Protein AF-A0A7S3NR36-F1 (afdb_monomer)

Nearest PDB structures (foldseek):
  4jd2-assembly1_G  TM=9.102E-01  e=1.231E-09  Bos taurus
  7jpn-assembly1_G  TM=9.441E-01  e=3.233E-09  Bos taurus
  6uhc-assembly1_G  TM=8.607E-01  e=3.560E-09  Homo sapiens
  8p94-assembly1_G  TM=8.512E-01  e=7.000E-09  Homo sapiens
  8uxx-assembly1_G  TM=8.885E-01  e=1.311E-08  Schizosaccharomyces pombe

pLDDT: mean 83.58, std 16.84, range [34.91, 97.5]

Secondary structure (DSSP, 8-state):
------SSSTTS--S------GGGGGGS--SGGG-TTPPPP-----TTHHHHHHHHHHHHHHHHHTT-HHHHHHHHHSS---S---HHHHHHHHHHHHHHHHHS-TTTHHHHHTTS-HHHHHHHHHHHHHHHT-TTTS-HHHHHHHHHHHHHHHHHHHHHHHHH-SS--

Structure (mmCIF, N/CA/C/O backbone):
data_AF-A0A7S3NR36-F1
#
_entry.id   AF-A0A7S3NR36-F1
#
loop_
_atom_site.group_PDB
_atom_site.id
_atom_site.type_symbol
_atom_site.label_atom_id
_atom_site.label_alt_id
_atom_site.label_comp_id
_atom_site.label_asym_id
_atom_site.label_entity_id
_atom_site.label_seq_id
_atom_site.pdbx_PDB_ins_code
_atom_site.Cartn_x
_atom_site.Cartn_y
_atom_site.Cartn_z
_atom_site.occupancy
_atom_site.B_iso_or_equiv
_atom_site.auth_seq_id
_atom_site.auth_comp_id
_atom_site.auth_asym_id
_atom_site.auth_atom_id
_atom_site.pdbx_PDB_model_num
ATOM 1 N N . LYS A 1 1 ? 75.474 -24.527 16.039 1.00 42.22 1 LYS A N 1
ATOM 2 C CA . LYS A 1 1 ? 74.310 -25.438 15.887 1.00 42.22 1 LYS A CA 1
ATOM 3 C C . LYS A 1 1 ? 73.050 -24.572 15.934 1.00 42.22 1 LYS A C 1
ATOM 5 O O . LYS A 1 1 ? 72.664 -24.165 17.012 1.00 42.22 1 LYS A O 1
ATOM 10 N N . ARG A 1 2 ? 72.695 -23.921 14.818 1.00 34.91 2 ARG A N 1
ATOM 11 C CA . ARG A 1 2 ? 71.502 -24.215 13.991 1.00 34.91 2 ARG A CA 1
ATOM 12 C C . ARG A 1 2 ? 70.262 -24.601 14.805 1.00 34.91 2 ARG A C 1
ATOM 14 O O . ARG A 1 2 ? 70.203 -25.706 15.329 1.00 34.91 2 ARG A O 1
ATOM 21 N N . GLY A 1 3 ? 69.282 -23.706 14.794 1.00 39.03 3 GLY A N 1
ATOM 22 C CA . GLY A 1 3 ? 67.884 -23.935 15.142 1.00 39.03 3 GLY A CA 1
ATOM 23 C C . GLY A 1 3 ? 67.098 -22.646 14.892 1.00 39.03 3 GLY A C 1
ATOM 24 O O . GLY A 1 3 ? 67.605 -21.583 15.232 1.00 39.03 3 GLY A O 1
ATOM 25 N N . HIS A 1 4 ? 65.885 -22.781 14.348 1.00 43.16 4 HIS A N 1
ATOM 26 C CA . HIS A 1 4 ? 64.931 -21.760 13.866 1.00 43.16 4 HIS A CA 1
ATOM 27 C C . HIS A 1 4 ? 65.050 -21.485 12.358 1.00 43.16 4 HIS A C 1
ATOM 29 O O . HIS A 1 4 ? 65.893 -20.725 11.905 1.00 43.16 4 HIS A O 1
ATOM 35 N N . SER A 1 5 ? 64.403 -22.300 11.516 1.00 55.22 5 SER A N 1
ATOM 36 C CA . SER A 1 5 ? 62.949 -22.316 11.245 1.00 55.22 5 SER A CA 1
ATOM 37 C C . SER A 1 5 ? 62.509 -21.007 10.605 1.00 55.22 5 SER A C 1
ATOM 39 O O . SER A 1 5 ? 62.318 -20.037 11.324 1.00 55.22 5 SER A O 1
ATOM 41 N N . THR A 1 6 ? 62.429 -20.991 9.269 1.00 50.88 6 THR A N 1
ATOM 42 C CA . THR A 1 6 ? 61.529 -20.193 8.403 1.00 50.88 6 THR A CA 1
ATOM 43 C C . THR A 1 6 ? 62.047 -20.353 6.970 1.00 50.88 6 THR A C 1
ATOM 45 O O . THR A 1 6 ? 62.941 -19.626 6.560 1.00 50.88 6 THR A O 1
ATOM 48 N N . THR A 1 7 ? 61.579 -21.369 6.236 1.00 48.25 7 THR A N 1
ATOM 49 C CA . THR A 1 7 ? 61.702 -21.473 4.752 1.00 48.25 7 THR A CA 1
ATOM 50 C C . THR A 1 7 ? 61.012 -22.710 4.162 1.00 48.25 7 THR A C 1
ATOM 52 O O . THR A 1 7 ? 61.008 -22.875 2.950 1.00 48.25 7 THR A O 1
ATOM 55 N N . LEU A 1 8 ? 60.371 -23.566 4.971 1.00 47.88 8 LEU A N 1
ATOM 56 C CA . LEU A 1 8 ? 59.638 -24.740 4.470 1.00 47.88 8 LEU A CA 1
ATOM 57 C C . LEU A 1 8 ? 58.115 -24.532 4.321 1.00 47.88 8 LEU A C 1
ATOM 59 O O . LEU A 1 8 ? 57.401 -25.477 4.011 1.00 47.88 8 LEU A O 1
ATOM 63 N N . GLY A 1 9 ? 57.608 -23.312 4.538 1.00 40.81 9 GLY A N 1
ATOM 64 C CA . GLY A 1 9 ? 56.173 -22.991 4.449 1.00 40.81 9 GLY A CA 1
ATOM 65 C C . GLY A 1 9 ? 55.705 -22.428 3.101 1.00 40.81 9 GLY A C 1
ATOM 66 O O . GLY A 1 9 ? 54.509 -22.270 2.892 1.00 40.81 9 GLY A O 1
ATOM 67 N N . ILE A 1 10 ? 56.620 -22.129 2.172 1.00 46.09 10 ILE A N 1
ATOM 68 C CA . ILE A 1 10 ? 56.282 -21.487 0.883 1.00 46.09 10 ILE A CA 1
ATOM 69 C C . ILE A 1 10 ? 55.874 -22.524 -0.192 1.00 46.09 10 ILE A C 1
ATOM 71 O O .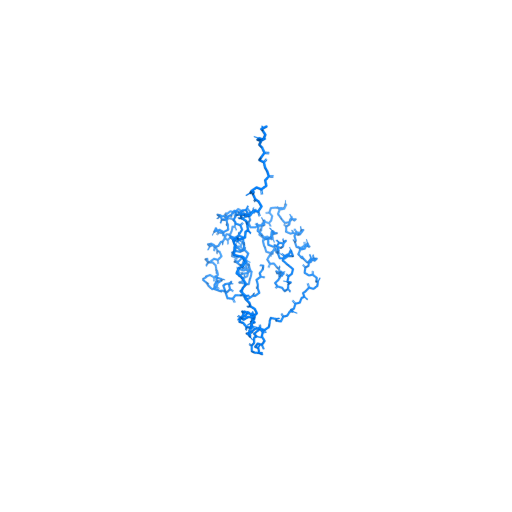 ILE A 1 10 ? 55.358 -22.171 -1.245 1.00 46.09 10 ILE A O 1
ATOM 75 N N . MET A 1 11 ? 56.006 -23.824 0.088 1.00 47.88 11 MET A N 1
ATOM 76 C CA . MET A 1 11 ? 55.758 -24.912 -0.876 1.00 47.88 11 MET A CA 1
ATOM 77 C C . MET A 1 11 ? 54.408 -25.637 -0.693 1.00 47.88 11 MET A C 1
ATOM 79 O O . MET A 1 11 ? 54.219 -26.712 -1.252 1.00 47.88 11 MET A O 1
ATOM 83 N N . ALA A 1 12 ? 53.455 -25.080 0.066 1.00 47.91 12 ALA A N 1
ATOM 84 C CA . ALA A 1 12 ? 52.178 -25.749 0.369 1.00 47.91 12 ALA A CA 1
ATOM 85 C C . ALA A 1 12 ? 50.925 -25.090 -0.239 1.00 47.91 12 ALA A C 1
ATOM 87 O O . ALA A 1 12 ? 49.817 -25.485 0.104 1.00 47.91 12 ALA A O 1
ATOM 88 N N . ASN A 1 13 ? 51.066 -24.127 -1.161 1.00 44.59 13 ASN A N 1
ATOM 89 C CA . ASN A 1 13 ? 49.912 -23.523 -1.849 1.00 44.59 13 ASN A CA 1
ATOM 90 C C . ASN A 1 13 ? 49.934 -23.702 -3.375 1.00 44.59 13 ASN A C 1
ATOM 92 O O . ASN A 1 13 ? 49.370 -22.913 -4.128 1.00 44.59 13 ASN A O 1
ATOM 96 N N . MET A 1 14 ? 50.567 -24.785 -3.831 1.00 46.34 14 MET A N 1
ATOM 97 C CA . MET A 1 14 ? 50.514 -25.263 -5.214 1.00 46.34 14 MET A CA 1
ATOM 98 C C . MET A 1 14 ? 49.515 -26.425 -5.340 1.00 46.34 14 MET A C 1
ATOM 100 O O . MET A 1 14 ? 49.778 -27.439 -5.978 1.00 46.34 14 MET A O 1
ATOM 104 N N . ALA A 1 15 ? 48.352 -26.295 -4.699 1.00 44.66 15 ALA A N 1
ATOM 105 C CA . ALA A 1 15 ? 47.231 -27.198 -4.902 1.00 44.66 15 ALA A CA 1
ATOM 106 C C . ALA A 1 15 ? 46.324 -26.618 -5.994 1.00 44.66 15 ALA A C 1
ATOM 108 O O . ALA A 1 15 ? 45.511 -25.732 -5.753 1.00 44.66 15 ALA A O 1
ATOM 109 N N . LYS A 1 16 ? 46.485 -27.150 -7.210 1.00 50.28 16 LYS A N 1
ATOM 110 C CA . LYS A 1 16 ? 45.489 -27.124 -8.292 1.00 50.28 16 LYS A CA 1
ATOM 111 C C . LYS A 1 16 ? 44.944 -25.738 -8.674 1.00 50.28 16 LYS A C 1
ATOM 113 O O . LYS A 1 16 ? 43.744 -25.482 -8.633 1.00 50.28 16 LYS A O 1
ATOM 118 N N . ARG A 1 17 ? 45.795 -24.922 -9.299 1.00 48.97 17 ARG A N 1
ATOM 119 C CA . ARG A 1 17 ? 45.341 -24.257 -10.530 1.00 48.97 17 ARG A CA 1
ATOM 120 C C . ARG A 1 17 ? 45.246 -25.343 -11.597 1.00 48.97 17 ARG A C 1
ATOM 122 O O . ARG A 1 17 ? 46.219 -25.633 -12.282 1.00 48.97 17 ARG A O 1
ATOM 129 N N . ILE A 1 18 ? 44.101 -26.027 -11.642 1.00 47.91 18 ILE A N 1
ATOM 130 C CA . ILE A 1 18 ? 43.731 -26.783 -12.835 1.00 47.91 18 ILE A CA 1
ATOM 131 C C . ILE A 1 18 ? 43.579 -25.725 -13.915 1.00 47.91 18 ILE A C 1
ATOM 133 O O . ILE A 1 18 ? 42.667 -24.901 -13.867 1.00 47.91 18 ILE A O 1
ATOM 137 N N . ASP A 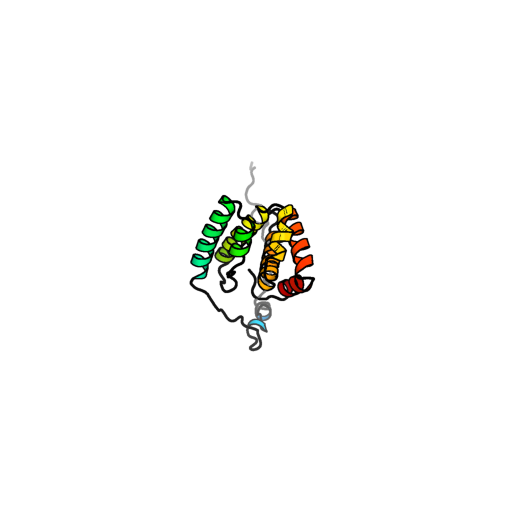1 19 ? 44.534 -25.738 -14.832 1.00 50.47 19 ASP A N 1
ATOM 138 C CA . ASP A 1 19 ? 44.431 -25.171 -16.161 1.00 50.47 19 ASP A CA 1
ATOM 139 C C . ASP A 1 19 ? 43.184 -25.785 -16.822 1.00 50.47 19 ASP A C 1
ATOM 141 O O . ASP A 1 19 ? 43.225 -26.836 -17.462 1.00 50.47 19 ASP A O 1
ATOM 145 N N . VAL A 1 20 ? 42.010 -25.198 -16.560 1.00 50.41 20 VAL A N 1
ATOM 146 C CA . VAL A 1 20 ? 40.837 -25.408 -17.406 1.00 50.41 20 VAL A CA 1
ATOM 147 C C . VAL A 1 20 ? 41.112 -24.552 -18.623 1.00 50.41 20 VAL A C 1
ATOM 149 O O . VAL A 1 20 ? 40.724 -23.386 -18.681 1.00 50.41 20 VAL A O 1
ATOM 152 N N . GLY A 1 21 ? 41.877 -25.143 -19.536 1.00 45.12 21 GLY A N 1
ATOM 153 C CA . GLY A 1 21 ? 42.286 -24.512 -20.767 1.00 45.12 21 GLY A CA 1
ATOM 154 C C . GLY A 1 21 ? 41.112 -23.914 -21.537 1.00 45.12 21 GLY A C 1
ATOM 155 O O . GLY A 1 21 ? 39.940 -24.255 -21.352 1.00 45.12 21 GLY A O 1
ATOM 156 N N . GLU A 1 22 ? 41.492 -23.051 -22.465 1.00 52.44 22 GLU A N 1
ATOM 157 C CA . GLU A 1 22 ? 40.789 -22.438 -23.602 1.00 52.44 22 GLU A CA 1
ATOM 158 C C . GLU A 1 22 ? 39.579 -23.224 -24.189 1.00 52.44 22 GLU A C 1
ATOM 160 O O . GLU A 1 22 ? 38.650 -22.654 -24.756 1.00 52.44 22 GLU A O 1
ATOM 165 N N . LYS A 1 23 ? 39.494 -24.542 -23.960 1.00 51.59 23 LYS A N 1
ATOM 166 C CA . LYS A 1 23 ? 38.383 -25.455 -24.294 1.00 51.59 23 LYS A CA 1
ATOM 167 C C . LYS A 1 23 ? 37.088 -25.291 -23.475 1.00 51.59 23 LYS A C 1
ATOM 169 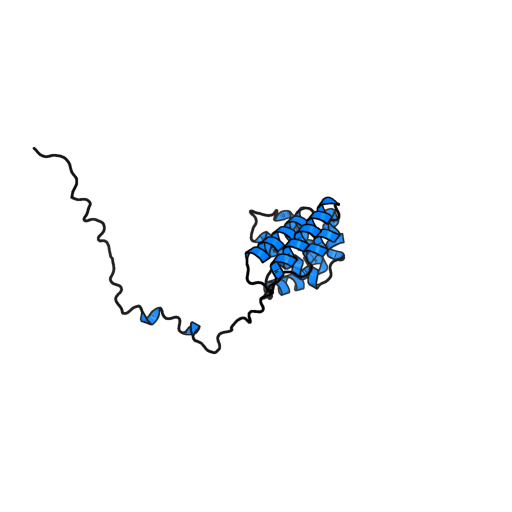O O . LYS A 1 23 ? 36.147 -26.054 -23.705 1.00 51.59 23 LYS A O 1
ATOM 174 N N . ALA A 1 24 ? 36.999 -24.364 -22.523 1.00 57.53 24 ALA A N 1
ATOM 175 C CA . ALA A 1 24 ? 35.768 -24.110 -21.756 1.00 57.53 24 ALA A CA 1
ATOM 176 C C . ALA A 1 24 ? 35.129 -22.739 -22.026 1.00 57.53 24 ALA A C 1
ATOM 178 O O . ALA A 1 24 ? 34.045 -22.469 -21.516 1.00 57.53 24 ALA A O 1
ATOM 179 N N . GLN A 1 25 ? 35.765 -21.881 -22.826 1.00 60.72 25 GLN A N 1
ATOM 180 C CA . GLN A 1 25 ? 35.270 -20.526 -23.076 1.00 60.72 25 GLN A CA 1
ATOM 181 C C . GLN A 1 25 ? 34.062 -20.514 -24.029 1.00 60.72 25 GLN A C 1
ATOM 183 O O . GLN A 1 25 ? 33.119 -19.762 -23.812 1.00 60.72 25 GLN A O 1
ATOM 188 N N . HIS A 1 26 ? 34.022 -21.431 -25.001 1.00 64.44 26 HIS A N 1
ATOM 189 C CA . HIS A 1 26 ? 32.935 -21.539 -25.985 1.00 64.44 26 HIS A CA 1
ATOM 190 C C . HIS A 1 26 ? 31.606 -22.083 -25.427 1.00 64.44 26 HIS A C 1
ATOM 192 O O . HIS A 1 26 ? 30.585 -21.952 -26.084 1.00 64.44 26 HIS A O 1
ATOM 198 N N . ARG A 1 27 ? 31.595 -22.691 -24.228 1.00 74.19 27 ARG A N 1
ATOM 199 C CA . ARG A 1 27 ? 30.367 -23.173 -23.548 1.00 74.19 27 ARG A CA 1
ATOM 200 C C . ARG A 1 27 ? 29.861 -22.226 -22.457 1.00 74.19 27 ARG A C 1
ATOM 202 O O . ARG A 1 27 ? 28.914 -22.553 -21.757 1.00 74.19 27 ARG A O 1
ATOM 209 N N . ARG A 1 28 ? 30.541 -21.092 -22.264 1.00 78.12 28 ARG A N 1
ATOM 210 C CA . ARG A 1 28 ? 30.124 -20.016 -21.349 1.00 78.12 28 ARG A CA 1
ATOM 211 C C . ARG A 1 28 ? 29.375 -18.899 -22.069 1.00 78.12 28 ARG A C 1
ATOM 213 O O . ARG A 1 28 ? 28.939 -17.961 -21.413 1.00 78.12 28 ARG A O 1
ATOM 220 N N . LEU A 1 29 ? 29.297 -18.969 -23.397 1.00 79.19 29 LEU A N 1
ATOM 221 C CA . LEU A 1 29 ? 28.510 -18.036 -24.183 1.00 79.19 29 LEU A CA 1
ATOM 222 C C . LEU A 1 29 ? 27.033 -18.364 -23.991 1.00 79.19 29 LEU A C 1
ATOM 224 O O . LEU A 1 29 ? 26.591 -19.460 -24.326 1.00 79.19 29 LEU A O 1
ATOM 228 N N . ASP A 1 30 ? 26.315 -17.400 -23.427 1.00 82.94 30 ASP A N 1
ATOM 229 C CA . ASP A 1 30 ? 24.861 -17.383 -23.370 1.00 82.94 30 ASP A CA 1
ATOM 230 C C . ASP A 1 30 ? 24.337 -17.064 -24.776 1.00 82.94 30 ASP A C 1
ATOM 232 O O . ASP A 1 30 ? 24.291 -15.905 -25.191 1.00 82.94 30 ASP A O 1
ATOM 236 N N . VAL A 1 31 ? 24.073 -18.113 -25.558 1.00 83.38 31 VAL A N 1
ATOM 237 C CA . VAL A 1 31 ? 23.548 -17.991 -26.927 1.00 83.38 31 VAL A CA 1
ATOM 238 C C . VAL A 1 31 ? 22.116 -17.452 -26.937 1.00 83.38 31 VAL A C 1
ATOM 240 O O . VAL A 1 31 ? 21.742 -16.775 -27.890 1.00 83.38 31 VAL A O 1
ATOM 243 N N . ASP A 1 32 ? 21.369 -17.658 -25.850 1.00 84.25 32 ASP A N 1
ATOM 244 C CA . ASP A 1 32 ? 19.978 -17.219 -25.700 1.00 84.25 32 ASP A CA 1
ATOM 245 C C . ASP A 1 32 ? 19.888 -15.700 -25.462 1.00 84.25 32 ASP A C 1
ATOM 247 O O . ASP A 1 32 ? 18.865 -15.072 -25.732 1.00 84.25 32 ASP A O 1
ATOM 251 N N . ALA A 1 33 ? 20.978 -15.060 -25.017 1.00 82.38 33 ALA A N 1
ATOM 252 C CA . ALA A 1 33 ? 21.049 -13.603 -24.898 1.00 82.38 33 ALA A CA 1
ATOM 253 C C . ALA A 1 33 ? 20.915 -12.875 -26.250 1.00 82.38 33 ALA A C 1
ATOM 255 O O . ALA A 1 33 ? 20.556 -11.695 -26.263 1.00 82.38 33 ALA A O 1
ATOM 256 N N . PHE A 1 34 ? 21.210 -13.564 -27.357 1.00 81.56 34 PHE A N 1
ATOM 257 C CA . PHE A 1 34 ? 21.136 -13.045 -28.726 1.00 81.56 34 PHE A CA 1
ATOM 258 C C . PHE A 1 34 ? 19.895 -13.519 -29.492 1.00 81.56 34 PHE A C 1
ATOM 260 O O . PHE A 1 34 ? 19.792 -13.239 -30.683 1.00 81.56 34 PHE A O 1
ATOM 267 N N . ASP A 1 35 ? 18.978 -14.237 -28.840 1.00 88.38 35 ASP A N 1
ATOM 268 C CA . ASP A 1 35 ? 17.717 -14.651 -29.452 1.00 88.38 35 ASP A CA 1
ATOM 269 C C . ASP A 1 35 ? 16.866 -13.417 -29.803 1.00 88.38 35 ASP A C 1
ATOM 271 O O . ASP A 1 35 ? 16.574 -12.584 -28.940 1.00 88.38 35 ASP A O 1
ATOM 275 N N . GLU A 1 36 ? 16.487 -13.282 -31.076 1.00 82.88 36 GLU A N 1
ATOM 276 C CA . GLU A 1 36 ? 15.668 -12.170 -31.577 1.00 82.88 36 GLU A CA 1
ATOM 277 C C . GLU A 1 36 ? 14.245 -12.204 -30.994 1.00 82.88 36 GLU A C 1
ATOM 279 O O . GLU A 1 36 ? 13.618 -11.153 -30.853 1.00 82.88 36 GLU A O 1
ATOM 284 N N . ASP A 1 37 ? 13.768 -13.383 -30.573 1.00 85.25 37 ASP A N 1
ATOM 285 C CA . ASP A 1 37 ? 12.465 -13.567 -29.924 1.00 85.25 37 ASP A CA 1
ATOM 286 C C . ASP A 1 37 ? 12.507 -13.274 -28.410 1.00 85.25 37 ASP A C 1
ATOM 288 O O . ASP A 1 37 ? 11.489 -13.363 -27.707 1.00 85.25 37 ASP A O 1
ATOM 292 N N . ARG A 1 38 ? 13.673 -12.891 -27.869 1.00 82.81 38 ARG A N 1
ATOM 293 C CA . ARG A 1 38 ? 13.817 -12.546 -26.454 1.00 82.81 38 ARG A CA 1
ATOM 294 C C . ARG A 1 38 ? 12.971 -11.321 -26.120 1.00 82.81 38 ARG A C 1
ATOM 296 O O . ARG A 1 38 ? 13.161 -10.228 -26.646 1.00 82.81 38 ARG A O 1
ATOM 303 N N . PHE A 1 39 ? 12.071 -11.484 -25.153 1.00 79.12 39 PHE A N 1
ATOM 304 C CA . PHE A 1 39 ? 11.236 -10.389 -24.673 1.00 79.12 39 PHE A CA 1
ATOM 305 C C . PHE A 1 39 ? 12.089 -9.254 -24.072 1.00 79.12 39 PHE A C 1
ATOM 307 O O . PHE A 1 39 ? 12.802 -9.464 -23.087 1.00 79.12 39 PHE A O 1
ATOM 314 N N . ILE A 1 40 ? 11.963 -8.043 -24.623 1.00 75.62 40 ILE A N 1
ATOM 315 C CA . ILE A 1 40 ? 12.564 -6.810 -24.093 1.00 75.62 40 ILE A CA 1
ATOM 316 C C . ILE A 1 40 ? 11.473 -6.004 -23.384 1.00 75.62 40 ILE A C 1
ATOM 318 O O . ILE A 1 40 ? 10.404 -5.757 -23.942 1.00 75.62 40 ILE A O 1
ATOM 322 N N . GLU A 1 41 ? 11.725 -5.602 -22.138 1.00 69.75 41 GLU A N 1
ATOM 323 C CA . GLU A 1 41 ? 10.813 -4.718 -21.410 1.00 69.75 41 GLU A CA 1
ATOM 324 C C . GLU A 1 41 ? 10.885 -3.292 -21.964 1.00 69.75 41 GLU A C 1
ATOM 326 O O . GLU A 1 41 ? 11.960 -2.710 -22.076 1.00 69.75 41 GLU A O 1
ATOM 331 N N . GLU A 1 42 ? 9.728 -2.724 -22.307 1.00 67.56 42 GLU A N 1
ATOM 332 C CA . GLU A 1 42 ? 9.625 -1.332 -22.740 1.00 67.56 42 GLU A CA 1
ATOM 333 C C . GLU A 1 42 ? 9.877 -0.392 -21.548 1.00 67.56 42 GLU A C 1
ATOM 335 O O . GLU A 1 42 ? 9.127 -0.375 -20.563 1.00 67.56 42 GLU A O 1
ATOM 340 N N . GLU A 1 43 ? 10.955 0.389 -21.626 1.00 59.78 43 GLU A N 1
ATOM 341 C CA . GLU A 1 43 ? 11.349 1.336 -20.585 1.00 59.78 43 GLU A CA 1
ATOM 342 C C . GLU A 1 43 ? 10.546 2.639 -20.689 1.00 59.78 43 GLU A C 1
ATOM 344 O O . GLU A 1 43 ? 10.910 3.579 -21.391 1.00 59.78 43 GLU A O 1
ATOM 349 N N . THR A 1 44 ? 9.454 2.735 -19.935 1.00 61.38 44 THR A N 1
ATOM 350 C CA . THR A 1 44 ? 8.777 4.016 -19.690 1.00 61.38 44 THR A CA 1
ATOM 351 C C . THR A 1 44 ? 9.324 4.617 -18.400 1.00 61.38 44 THR A C 1
ATOM 353 O O . THR A 1 44 ? 8.890 4.189 -17.337 1.00 61.38 44 THR A O 1
ATOM 356 N N . SER A 1 45 ? 10.264 5.564 -18.460 1.00 62.72 45 SER A N 1
ATOM 357 C CA . SER A 1 45 ? 10.804 6.235 -17.266 1.00 62.72 45 SER A CA 1
ATOM 358 C C . SER A 1 45 ? 10.049 7.542 -16.987 1.00 62.72 45 SER A C 1
ATOM 360 O O . SER A 1 45 ? 9.905 8.393 -17.864 1.00 62.72 45 SER A O 1
ATOM 362 N N . ASP A 1 46 ? 9.536 7.693 -15.764 1.00 66.50 46 ASP A N 1
ATOM 363 C CA . ASP A 1 46 ? 8.914 8.939 -15.309 1.00 66.50 46 ASP A CA 1
ATOM 364 C C . ASP A 1 46 ? 9.948 9.786 -14.554 1.00 66.50 46 ASP A C 1
ATOM 366 O O . ASP A 1 46 ? 10.272 9.523 -13.391 1.00 66.50 46 ASP A O 1
ATOM 370 N N . ALA A 1 47 ? 10.477 10.808 -15.233 1.00 67.25 47 ALA A N 1
ATOM 371 C CA . ALA A 1 47 ? 11.509 11.701 -14.709 1.00 67.25 47 ALA A CA 1
ATOM 372 C C . ALA A 1 47 ? 11.077 12.469 -13.442 1.00 67.25 47 ALA A C 1
ATOM 374 O O . ALA A 1 47 ? 11.934 12.926 -12.686 1.00 67.25 47 ALA A O 1
ATOM 375 N N . ASN A 1 48 ? 9.770 12.588 -13.171 1.00 76.56 48 ASN A N 1
ATOM 376 C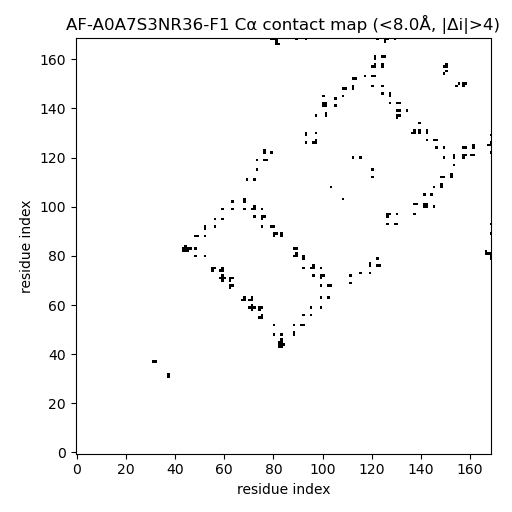 CA . ASN A 1 48 ? 9.237 13.350 -12.038 1.00 76.56 48 ASN A CA 1
ATOM 377 C C . ASN A 1 48 ? 8.834 12.484 -10.832 1.00 76.56 48 ASN A C 1
ATOM 379 O O . ASN A 1 48 ? 8.402 13.021 -9.805 1.00 76.56 48 ASN A O 1
ATOM 383 N N . ALA A 1 49 ? 9.018 11.160 -10.901 1.00 81.44 49 ALA A N 1
ATOM 384 C CA . ALA A 1 49 ? 8.558 10.231 -9.867 1.00 81.44 49 ALA A CA 1
ATOM 385 C C . ALA A 1 49 ? 9.104 10.549 -8.458 1.00 81.44 49 ALA A C 1
ATOM 387 O O . ALA A 1 49 ? 8.392 10.403 -7.465 1.00 81.44 49 ALA A O 1
ATOM 388 N N . GLY A 1 50 ? 10.351 11.023 -8.346 1.00 85.25 50 GLY A N 1
ATOM 389 C CA . GLY A 1 50 ? 10.978 11.317 -7.050 1.00 85.25 50 GLY A CA 1
ATOM 390 C C . GLY A 1 50 ? 10.347 12.507 -6.315 1.00 85.25 50 GLY A C 1
ATOM 391 O O . GLY A 1 50 ? 10.127 12.452 -5.100 1.00 85.25 50 GLY A O 1
ATOM 392 N N . ALA A 1 51 ? 10.007 13.571 -7.049 1.00 88.00 51 ALA A N 1
ATOM 393 C CA . ALA A 1 51 ? 9.361 14.752 -6.480 1.00 88.00 51 ALA A CA 1
ATOM 394 C C . ALA A 1 51 ? 7.936 14.428 -6.003 1.00 88.00 51 ALA A C 1
ATOM 396 O O . ALA A 1 51 ? 7.560 14.805 -4.891 1.00 88.00 51 ALA A O 1
ATOM 397 N N . ALA A 1 52 ? 7.183 13.661 -6.799 1.00 88.38 52 ALA A N 1
ATOM 398 C CA . ALA A 1 52 ? 5.832 13.223 -6.457 1.00 88.38 52 ALA A CA 1
ATOM 399 C C . ALA A 1 52 ? 5.805 12.350 -5.189 1.00 88.38 52 ALA A C 1
ATOM 401 O O . ALA A 1 52 ? 5.007 12.596 -4.283 1.00 88.38 52 ALA A O 1
ATOM 402 N N . VAL A 1 53 ? 6.725 11.382 -5.071 1.00 91.88 53 VAL A N 1
ATOM 403 C CA . VAL A 1 53 ? 6.844 10.529 -3.873 1.00 91.88 53 VAL A CA 1
ATOM 404 C C . VAL A 1 53 ? 7.181 11.350 -2.628 1.00 91.88 53 VAL A C 1
ATOM 406 O O . VAL A 1 53 ? 6.608 11.125 -1.563 1.00 91.88 53 VAL A O 1
ATOM 409 N N . THR A 1 54 ? 8.071 12.336 -2.753 1.00 91.56 54 THR A N 1
ATOM 410 C CA . THR A 1 54 ? 8.443 13.204 -1.625 1.00 91.56 54 THR A CA 1
ATOM 411 C C . THR A 1 54 ? 7.268 14.075 -1.174 1.00 91.56 54 THR A C 1
ATOM 413 O O . THR A 1 54 ? 7.007 14.188 0.025 1.00 91.56 54 THR A O 1
ATOM 416 N N . ALA A 1 55 ? 6.524 14.661 -2.117 1.00 93.00 55 ALA A N 1
ATOM 417 C CA . ALA A 1 55 ? 5.326 15.443 -1.816 1.00 93.00 55 ALA A CA 1
ATOM 418 C C . ALA A 1 55 ? 4.268 14.592 -1.095 1.00 93.00 55 ALA A C 1
ATOM 420 O O . ALA A 1 55 ? 3.788 14.977 -0.026 1.00 93.00 55 ALA A O 1
ATOM 421 N N . ARG A 1 56 ? 4.002 13.383 -1.604 1.00 93.75 56 ARG A N 1
ATOM 422 C CA . ARG A 1 56 ? 3.092 12.422 -0.969 1.00 93.75 56 ARG A CA 1
ATOM 423 C C . ARG A 1 56 ? 3.526 12.063 0.445 1.00 93.75 56 ARG A C 1
ATOM 425 O O . ARG A 1 56 ? 2.695 12.064 1.346 1.00 93.75 56 ARG A O 1
ATOM 432 N N . ALA A 1 57 ? 4.812 11.795 0.664 1.00 94.06 57 ALA A N 1
ATOM 433 C CA . ALA A 1 57 ? 5.324 11.476 1.993 1.00 94.06 57 ALA A CA 1
ATOM 434 C C . ALA A 1 57 ? 5.057 12.598 3.006 1.00 94.06 57 ALA A C 1
ATOM 436 O O . ALA A 1 57 ? 4.703 12.325 4.154 1.00 94.06 57 ALA A O 1
ATOM 437 N N . ASN A 1 58 ? 5.165 13.859 2.584 1.00 95.38 58 ASN A N 1
ATOM 438 C CA . ASN A 1 58 ? 4.862 15.003 3.440 1.00 95.38 58 ASN A CA 1
ATOM 439 C C . ASN A 1 58 ? 3.362 15.108 3.757 1.00 95.38 58 ASN A C 1
ATOM 441 O O . ASN A 1 58 ? 2.998 15.348 4.909 1.00 95.38 58 ASN A O 1
ATOM 445 N N . GLU A 1 59 ? 2.493 14.886 2.770 1.00 94.94 59 GLU A N 1
ATOM 446 C CA . GLU A 1 59 ? 1.038 14.889 2.968 1.00 94.94 59 GLU A CA 1
ATOM 447 C C . GLU A 1 59 ? 0.581 13.751 3.888 1.00 94.94 59 GLU A C 1
ATOM 449 O O . GLU A 1 59 ? -0.164 13.984 4.841 1.00 94.94 59 GLU A O 1
ATOM 454 N N . VAL A 1 60 ? 1.088 12.533 3.672 1.00 95.94 60 VAL A N 1
ATOM 455 C CA . VAL A 1 60 ? 0.796 11.369 4.521 1.00 95.94 60 VAL A CA 1
ATOM 456 C C . VAL A 1 60 ? 1.216 11.648 5.964 1.00 95.94 60 VAL A C 1
ATOM 458 O O . VAL A 1 60 ? 0.414 11.471 6.880 1.00 95.94 60 VAL A O 1
ATOM 461 N N . LYS A 1 61 ? 2.424 12.182 6.188 1.00 95.38 61 LYS A N 1
ATOM 462 C CA . LYS A 1 61 ? 2.878 12.588 7.530 1.00 95.38 61 LYS A CA 1
ATOM 463 C C . LYS A 1 61 ? 1.970 13.649 8.155 1.00 95.38 61 LYS A C 1
ATOM 465 O O . LYS A 1 61 ? 1.679 13.577 9.348 1.00 95.38 61 LYS A O 1
ATOM 470 N N . ALA A 1 62 ? 1.481 14.608 7.369 1.00 96.56 62 ALA A N 1
ATOM 471 C CA . ALA A 1 62 ? 0.548 15.620 7.856 1.00 96.56 62 ALA A CA 1
ATOM 472 C C . ALA A 1 62 ? -0.799 15.016 8.296 1.00 96.56 62 ALA A C 1
ATOM 474 O O . ALA A 1 62 ? -1.345 15.445 9.314 1.00 96.56 62 ALA A O 1
ATOM 475 N N . PHE A 1 63 ? -1.322 14.014 7.581 1.00 96.12 63 PHE A N 1
ATOM 476 C CA . PHE A 1 63 ? -2.529 13.285 7.988 1.00 96.12 63 PHE A CA 1
ATOM 477 C C . PHE A 1 63 ? -2.302 12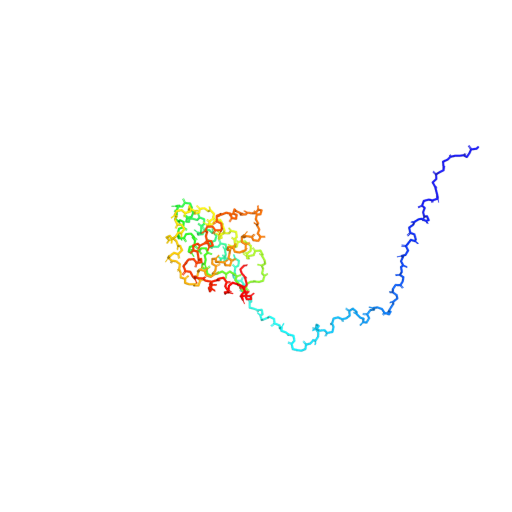.426 9.236 1.00 96.12 63 PHE A C 1
ATOM 479 O O . PHE A 1 63 ? -3.136 12.441 10.144 1.00 96.12 63 PHE A O 1
ATOM 486 N N . LEU A 1 64 ? -1.154 11.750 9.335 1.00 94.44 64 LEU A N 1
ATOM 487 C CA . LEU A 1 64 ? -0.791 10.955 10.512 1.00 94.44 64 LEU A CA 1
ATOM 488 C C . LEU A 1 64 ? -0.701 11.815 11.778 1.00 94.44 64 LEU A C 1
ATOM 490 O O . LEU A 1 64 ? -1.260 11.444 12.806 1.00 94.44 64 LEU A O 1
ATOM 494 N N . ASN A 1 65 ? -0.115 13.011 11.687 1.00 95.06 65 ASN A N 1
ATOM 495 C CA . ASN A 1 65 ? -0.050 13.955 12.810 1.00 95.06 65 ASN A CA 1
ATOM 496 C C . ASN A 1 65 ? -1.435 14.441 13.279 1.00 95.06 65 ASN A C 1
ATOM 498 O O . ASN A 1 65 ? -1.592 14.851 14.427 1.00 95.06 65 ASN A O 1
ATOM 502 N N . LYS A 1 66 ? -2.445 14.399 12.403 1.00 94.75 66 LYS A N 1
ATOM 503 C CA . LYS A 1 66 ? -3.840 14.750 12.716 1.00 94.75 66 LYS A CA 1
ATOM 504 C C . LYS A 1 66 ? -4.671 13.546 13.173 1.00 94.75 66 LYS A C 1
ATOM 506 O O . LYS A 1 66 ? -5.864 13.706 13.413 1.00 94.75 66 LYS A O 1
ATOM 511 N N . ASN A 1 67 ? -4.071 12.357 13.283 1.00 91.88 67 ASN A N 1
ATOM 512 C CA . ASN A 1 67 ? -4.761 11.077 13.491 1.00 91.88 67 ASN A CA 1
ATOM 513 C C . ASN A 1 67 ? -5.804 10.750 12.398 1.00 91.88 67 ASN A C 1
ATOM 515 O O . ASN A 1 67 ? -6.727 9.967 12.618 1.00 91.88 67 ASN A O 1
ATOM 519 N N . ALA A 1 68 ? -5.662 11.329 11.202 1.00 93.88 68 ALA A N 1
ATOM 520 C CA . ALA A 1 68 ? -6.524 11.072 10.051 1.00 93.88 68 ALA A CA 1
ATOM 521 C C . ALA A 1 68 ? -6.005 9.855 9.261 1.00 93.88 68 ALA A C 1
ATOM 523 O O . ALA A 1 68 ? -5.529 9.975 8.133 1.00 93.88 68 ALA A O 1
ATOM 524 N N . HIS A 1 69 ? -6.052 8.668 9.876 1.00 93.56 69 HIS A N 1
ATOM 525 C CA . HIS A 1 69 ? -5.448 7.444 9.324 1.00 93.56 69 HIS A CA 1
ATOM 526 C C . HIS A 1 69 ? -6.052 7.017 7.980 1.00 93.56 69 HIS A C 1
ATOM 528 O O . HIS A 1 69 ? -5.327 6.594 7.084 1.00 93.56 69 HIS A O 1
ATOM 534 N N . LYS A 1 70 ? -7.370 7.175 7.815 1.00 94.00 70 LYS A N 1
ATOM 535 C CA . LYS A 1 70 ? -8.067 6.851 6.565 1.00 94.00 70 LYS A CA 1
ATOM 536 C C . LYS A 1 70 ? -7.517 7.655 5.386 1.00 94.00 70 LYS A C 1
ATOM 538 O O . LYS A 1 70 ? -7.137 7.072 4.374 1.00 94.00 70 LYS A O 1
ATOM 543 N N . ASP A 1 71 ? -7.434 8.972 5.545 1.00 94.81 71 ASP A N 1
ATOM 544 C CA . ASP A 1 71 ? -6.956 9.873 4.494 1.00 94.81 71 ASP A CA 1
ATOM 545 C C . ASP A 1 71 ? -5.462 9.658 4.223 1.00 94.81 71 ASP A C 1
ATOM 547 O O . ASP A 1 71 ? -5.036 9.677 3.071 1.00 94.81 71 ASP A O 1
ATOM 551 N N . ALA A 1 72 ? -4.678 9.358 5.268 1.00 95.62 72 ALA A N 1
ATOM 552 C CA . ALA A 1 72 ? -3.270 8.997 5.129 1.00 95.62 72 ALA A CA 1
ATOM 553 C C . ALA A 1 72 ? -3.078 7.760 4.236 1.00 95.62 72 ALA A C 1
ATOM 555 O O . ALA A 1 72 ? -2.247 7.786 3.331 1.00 95.62 72 ALA A O 1
ATOM 556 N N . VAL A 1 73 ? -3.852 6.691 4.464 1.00 94.88 73 VAL A N 1
ATOM 557 C CA . VAL A 1 73 ? -3.762 5.455 3.670 1.00 94.88 73 VAL A CA 1
ATOM 558 C C . VAL A 1 73 ? -4.222 5.692 2.235 1.00 94.88 73 VAL A C 1
ATOM 560 O O . VAL A 1 73 ? -3.516 5.297 1.312 1.00 94.88 73 VAL A O 1
ATOM 563 N N . ILE A 1 74 ? -5.348 6.383 2.028 1.00 94.56 74 ILE A N 1
ATOM 564 C CA . ILE A 1 74 ? -5.843 6.706 0.680 1.00 94.56 74 ILE A CA 1
ATOM 565 C C . ILE A 1 74 ? -4.782 7.492 -0.097 1.00 94.56 74 ILE A C 1
ATOM 567 O O . ILE A 1 74 ? -4.398 7.080 -1.191 1.00 94.56 74 ILE A O 1
ATOM 571 N N . LYS A 1 75 ? -4.235 8.556 0.503 1.00 94.88 75 LYS A N 1
ATOM 572 C CA . LYS A 1 75 ? -3.211 9.397 -0.124 1.00 94.88 75 LYS A CA 1
ATOM 573 C C . LYS A 1 75 ? -1.923 8.631 -0.425 1.00 94.88 75 LYS A C 1
ATOM 575 O O . LYS A 1 75 ? -1.288 8.873 -1.449 1.00 94.88 75 LYS A O 1
ATOM 580 N N . ALA A 1 76 ? -1.525 7.709 0.451 1.00 94.56 76 ALA A N 1
ATOM 581 C CA . ALA A 1 76 ? -0.323 6.900 0.264 1.00 94.56 76 ALA A CA 1
ATOM 582 C C . ALA A 1 76 ? -0.428 5.940 -0.939 1.00 94.56 76 ALA A C 1
ATOM 584 O O . ALA A 1 76 ? 0.595 5.595 -1.535 1.00 94.56 76 ALA A O 1
ATOM 585 N N . LEU A 1 77 ? -1.650 5.522 -1.289 1.00 94.06 77 LEU A N 1
ATOM 586 C CA . LEU A 1 77 ? -1.941 4.572 -2.368 1.00 94.06 77 LEU A CA 1
ATOM 587 C C . LEU A 1 77 ? -2.207 5.236 -3.731 1.00 94.06 77 LEU A C 1
ATOM 589 O O . LEU A 1 77 ? -2.294 4.523 -4.729 1.00 94.06 77 LEU A O 1
ATOM 593 N N . GLU A 1 78 ? -2.333 6.564 -3.798 1.00 90.75 78 GLU A N 1
ATOM 594 C CA . GLU A 1 78 ? -2.454 7.302 -5.067 1.00 90.75 78 GLU A CA 1
ATOM 595 C C . GLU A 1 78 ? -1.158 7.192 -5.886 1.00 90.75 78 GLU A C 1
ATOM 597 O O . GLU A 1 78 ? -0.081 7.155 -5.304 1.00 90.75 78 GLU A O 1
ATOM 602 N N . ASP A 1 79 ? -1.244 7.131 -7.219 1.00 86.31 79 ASP A N 1
ATOM 603 C CA . ASP A 1 79 ? -0.131 7.141 -8.191 1.00 86.31 79 ASP A CA 1
ATOM 604 C C . ASP A 1 79 ? 1.183 6.465 -7.717 1.00 86.31 79 ASP A C 1
ATOM 606 O O . ASP A 1 79 ? 2.208 7.136 -7.511 1.00 86.31 79 ASP A O 1
ATOM 610 N N . PRO A 1 80 ? 1.204 5.141 -7.475 1.00 88.19 80 PRO A N 1
ATOM 611 C CA . PRO A 1 80 ? 2.416 4.453 -7.038 1.00 88.19 80 PRO A CA 1
ATOM 612 C C . PRO A 1 80 ? 3.522 4.547 -8.110 1.00 88.19 80 PRO A C 1
ATOM 614 O O . PRO A 1 80 ? 3.225 4.444 -9.302 1.00 88.19 80 PRO A O 1
ATOM 617 N N . PRO A 1 81 ? 4.811 4.687 -7.729 1.00 88.19 81 PRO A N 1
ATOM 618 C CA . PRO A 1 81 ? 5.922 4.843 -8.672 1.00 88.19 81 PRO A CA 1
ATOM 619 C C . PRO A 1 81 ? 6.280 3.508 -9.361 1.00 88.19 81 PRO A C 1
ATOM 621 O O . PRO A 1 81 ? 7.359 2.953 -9.171 1.00 88.19 81 PRO A O 1
ATOM 624 N N . VAL A 1 82 ? 5.363 2.959 -10.162 1.00 84.38 82 VAL A N 1
ATOM 625 C CA . VAL A 1 82 ? 5.526 1.673 -10.868 1.00 84.38 82 VAL A CA 1
ATOM 626 C C . VAL A 1 82 ? 6.362 1.794 -12.143 1.00 84.38 82 VAL A C 1
ATOM 628 O O . VAL A 1 82 ? 6.947 0.806 -12.580 1.00 84.38 82 VAL A O 1
ATOM 631 N N . ASN A 1 83 ? 6.443 2.999 -12.714 1.00 82.88 83 ASN A N 1
ATOM 632 C CA . ASN A 1 83 ? 7.162 3.282 -13.960 1.00 82.88 83 ASN A CA 1
ATOM 633 C C . ASN A 1 83 ? 8.616 3.736 -13.737 1.00 82.88 83 ASN A C 1
ATOM 635 O O . ASN A 1 83 ? 9.360 3.903 -14.690 1.00 82.88 83 ASN A O 1
ATOM 639 N N . THR A 1 84 ? 9.070 3.931 -12.497 1.00 83.25 84 THR A N 1
ATOM 640 C CA . THR A 1 84 ? 10.499 4.192 -12.259 1.00 83.25 84 THR A CA 1
ATOM 641 C C . THR A 1 84 ? 11.268 2.880 -12.117 1.00 83.25 84 THR A C 1
ATOM 643 O O . THR A 1 84 ? 10.751 1.912 -11.560 1.00 83.25 84 THR A O 1
ATOM 646 N N . GLN A 1 85 ? 12.510 2.845 -12.597 1.00 80.00 85 GLN A N 1
ATOM 647 C CA . GLN A 1 85 ? 13.466 1.767 -12.310 1.00 80.00 85 GLN A CA 1
ATOM 648 C C . GLN A 1 85 ? 14.288 2.059 -11.044 1.00 80.00 85 GLN A C 1
ATOM 650 O O . GLN A 1 85 ? 14.982 1.183 -10.532 1.00 80.00 85 GLN A O 1
ATOM 655 N N . ASP A 1 86 ? 14.197 3.279 -10.502 1.00 85.12 86 ASP A N 1
ATOM 656 C CA . ASP A 1 86 ? 14.937 3.652 -9.303 1.00 85.12 86 ASP A CA 1
ATOM 657 C C . ASP A 1 86 ? 14.359 2.948 -8.065 1.00 85.12 86 ASP A C 1
ATOM 659 O O . ASP A 1 86 ? 13.275 3.267 -7.555 1.00 85.12 86 ASP A O 1
ATOM 663 N N . ALA A 1 87 ? 15.129 1.985 -7.559 1.00 87.56 87 ALA A N 1
ATOM 664 C CA . ALA A 1 87 ? 14.806 1.229 -6.360 1.00 87.56 87 ALA A CA 1
ATOM 665 C C . ALA A 1 87 ? 14.646 2.126 -5.118 1.00 87.56 87 ALA A C 1
ATOM 667 O O . ALA A 1 87 ? 13.836 1.811 -4.240 1.00 87.56 87 ALA A O 1
ATOM 668 N N . ASN A 1 88 ? 15.352 3.259 -5.041 1.00 89.44 88 ASN A N 1
ATOM 669 C CA . ASN A 1 88 ? 15.284 4.172 -3.899 1.00 89.44 88 ASN A CA 1
ATOM 670 C C . ASN A 1 88 ? 13.947 4.913 -3.844 1.00 89.44 88 ASN A C 1
ATOM 672 O O . ASN A 1 88 ? 13.359 5.049 -2.766 1.00 89.44 88 ASN A O 1
ATOM 676 N N . ILE A 1 89 ? 13.426 5.342 -4.998 1.00 90.25 89 ILE A N 1
ATOM 677 C CA . ILE A 1 89 ? 12.119 6.009 -5.093 1.00 90.25 89 ILE A CA 1
ATOM 678 C C . ILE A 1 89 ? 11.016 5.034 -4.675 1.00 90.25 89 ILE A C 1
ATOM 680 O O . ILE A 1 89 ? 10.184 5.359 -3.822 1.00 90.25 89 ILE A O 1
ATOM 684 N N . LYS A 1 90 ? 11.058 3.797 -5.192 1.00 91.62 90 LYS A N 1
ATOM 685 C CA . LYS A 1 90 ? 10.133 2.736 -4.774 1.00 91.62 90 LYS A CA 1
ATOM 686 C C . LYS A 1 90 ? 10.233 2.472 -3.279 1.00 91.62 90 LYS A C 1
ATOM 688 O O . LYS A 1 90 ? 9.209 2.384 -2.606 1.00 91.62 90 LYS A O 1
ATOM 693 N N . SER A 1 91 ? 11.443 2.325 -2.739 1.00 91.75 91 SER A N 1
ATOM 694 C CA . SER A 1 91 ? 11.668 2.102 -1.302 1.00 91.75 91 SER A CA 1
ATOM 695 C C . SER A 1 91 ? 11.108 3.221 -0.437 1.00 91.75 91 SER A C 1
ATOM 697 O O . SER A 1 91 ? 10.439 2.934 0.551 1.00 91.75 91 SER A O 1
ATOM 699 N N . THR A 1 92 ? 11.309 4.475 -0.829 1.00 92.19 92 THR A N 1
ATOM 700 C CA . THR A 1 92 ? 10.786 5.635 -0.097 1.00 92.19 92 THR A CA 1
ATOM 701 C C . THR A 1 92 ? 9.255 5.655 -0.084 1.00 92.19 92 THR A C 1
ATOM 703 O O . THR A 1 92 ? 8.647 5.878 0.967 1.00 92.19 92 THR A O 1
ATOM 706 N N . ASN A 1 93 ? 8.608 5.356 -1.219 1.00 93.94 93 ASN A N 1
ATOM 707 C CA . ASN A 1 93 ? 7.146 5.295 -1.263 1.00 93.94 93 ASN A CA 1
ATOM 708 C C . ASN A 1 93 ? 6.596 4.128 -0.430 1.00 93.94 93 ASN A C 1
ATOM 710 O O . ASN A 1 93 ? 5.660 4.325 0.338 1.00 93.94 93 ASN A O 1
ATOM 714 N N . ALA A 1 94 ? 7.191 2.932 -0.517 1.00 93.88 94 ALA A N 1
ATOM 715 C CA . ALA A 1 94 ? 6.751 1.809 0.316 1.00 93.88 94 ALA A CA 1
ATOM 716 C C . ALA A 1 94 ? 6.930 2.077 1.804 1.00 93.88 94 ALA A C 1
ATOM 718 O O . ALA A 1 94 ? 6.037 1.743 2.572 1.00 93.88 94 ALA A O 1
ATOM 719 N N . GLN A 1 95 ? 8.041 2.698 2.207 1.00 94.25 95 GLN A N 1
ATOM 720 C CA . GLN A 1 95 ? 8.248 3.092 3.597 1.00 94.25 95 GLN A CA 1
ATOM 721 C C . GLN A 1 95 ? 7.101 3.989 4.078 1.00 94.25 95 GLN A C 1
ATOM 723 O O . GLN A 1 95 ? 6.502 3.718 5.113 1.00 94.25 95 GLN A O 1
ATOM 728 N N . THR A 1 96 ? 6.728 4.986 3.273 1.00 94.88 96 THR A N 1
ATOM 729 C CA . THR A 1 96 ? 5.613 5.900 3.563 1.00 94.88 96 THR A CA 1
ATOM 730 C C . THR A 1 96 ? 4.277 5.158 3.703 1.00 94.88 96 THR A C 1
ATOM 732 O O . THR A 1 96 ? 3.529 5.398 4.651 1.00 94.88 96 THR A O 1
ATOM 735 N N . VAL A 1 97 ? 3.972 4.238 2.781 1.00 95.81 97 VAL A N 1
ATOM 736 C CA . VAL A 1 97 ? 2.736 3.437 2.823 1.00 95.81 97 VA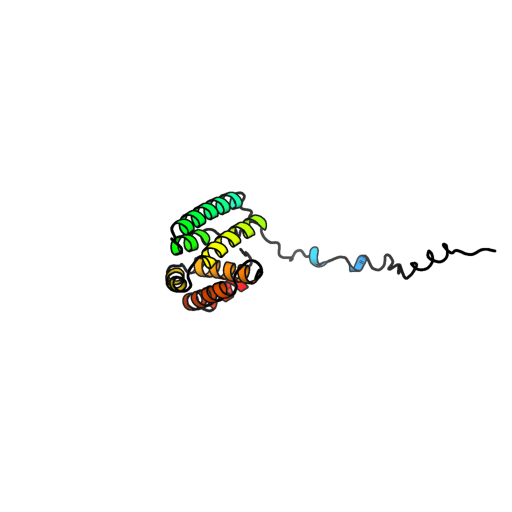L A CA 1
ATOM 737 C C . VAL A 1 97 ? 2.713 2.552 4.069 1.00 95.81 97 VAL A C 1
ATOM 739 O O . VAL A 1 97 ? 1.732 2.543 4.808 1.00 95.81 97 VAL A O 1
ATOM 742 N N . LEU A 1 98 ? 3.799 1.829 4.337 1.00 95.06 98 LEU A N 1
ATOM 743 C CA . LEU A 1 98 ? 3.883 0.881 5.447 1.00 95.06 98 LEU A CA 1
ATOM 744 C C . LEU A 1 98 ? 3.860 1.588 6.812 1.00 95.06 98 LEU A C 1
ATOM 746 O O . LEU A 1 98 ? 3.252 1.081 7.755 1.00 95.06 98 LEU A O 1
ATOM 750 N N . GLU A 1 99 ? 4.430 2.789 6.921 1.00 93.62 99 GLU A N 1
ATOM 751 C CA . GLU A 1 99 ? 4.268 3.657 8.095 1.00 93.62 99 GLU A CA 1
ATOM 752 C C . GLU A 1 99 ? 2.795 4.019 8.334 1.00 93.62 99 GLU A C 1
ATOM 754 O O . GLU A 1 99 ? 2.306 3.900 9.458 1.00 93.62 99 GLU A O 1
ATOM 759 N N . ALA A 1 100 ? 2.045 4.375 7.286 1.00 95.19 100 ALA A N 1
ATOM 760 C CA . ALA A 1 100 ? 0.617 4.664 7.422 1.00 95.19 100 ALA A CA 1
ATOM 761 C C . ALA A 1 100 ? -0.201 3.427 7.850 1.00 95.19 100 ALA A C 1
ATOM 763 O O . ALA A 1 100 ? -1.085 3.530 8.708 1.00 95.19 100 ALA A O 1
ATOM 764 N N . LEU A 1 101 ? 0.123 2.243 7.313 1.00 95.25 101 LEU A N 1
ATOM 765 C CA . LEU A 1 101 ? -0.546 0.986 7.676 1.00 95.25 101 LEU A CA 1
ATOM 766 C C . LEU A 1 101 ? -0.258 0.561 9.119 1.00 95.25 101 LEU A C 1
ATOM 768 O O . LEU A 1 101 ? -1.158 0.082 9.807 1.00 95.25 101 LEU A O 1
ATOM 772 N N . THR A 1 102 ? 0.979 0.739 9.586 1.00 93.19 102 THR A N 1
ATOM 773 C CA . THR A 1 102 ? 1.388 0.382 10.956 1.00 93.19 102 THR A CA 1
ATOM 774 C C . THR A 1 102 ? 0.893 1.374 12.008 1.00 93.19 102 THR A C 1
ATOM 776 O O . THR A 1 102 ? 0.636 0.971 13.140 1.00 93.19 102 THR A O 1
ATOM 779 N N . ALA A 1 103 ? 0.704 2.647 11.647 1.00 93.44 103 ALA A N 1
ATOM 780 C CA . ALA A 1 103 ? 0.128 3.663 12.529 1.00 93.44 103 ALA A CA 1
ATOM 781 C C . ALA A 1 103 ? -1.388 3.497 12.750 1.00 93.44 103 ALA A C 1
ATOM 783 O O . ALA A 1 103 ? -1.944 4.056 13.695 1.00 93.44 103 ALA A O 1
ATOM 784 N N . THR A 1 104 ? -2.065 2.753 11.875 1.00 94.19 104 THR A N 1
ATOM 785 C CA . THR A 1 104 ? -3.513 2.537 11.936 1.00 94.19 104 THR A CA 1
ATOM 786 C C . THR A 1 104 ? -3.863 1.461 12.964 1.00 94.19 104 THR A C 1
ATOM 788 O O . THR A 1 104 ? -3.240 0.402 13.023 1.00 94.19 104 THR A O 1
ATOM 791 N N . LYS A 1 105 ? -4.905 1.700 13.764 1.00 92.94 105 LYS A N 1
ATOM 792 C CA . LYS A 1 105 ? -5.396 0.729 14.750 1.00 92.94 105 LYS A CA 1
ATOM 793 C C . LYS A 1 105 ? -6.193 -0.378 14.064 1.00 92.94 105 LYS A C 1
ATOM 795 O O . LYS A 1 105 ? -6.990 -0.104 13.172 1.00 92.94 105 LYS A O 1
ATOM 800 N N . SER A 1 106 ? -6.083 -1.613 14.558 1.00 92.00 106 SER A N 1
ATOM 801 C CA . SER A 1 106 ? -6.777 -2.773 13.974 1.00 92.00 106 SER A CA 1
ATOM 802 C C . SER A 1 106 ? -8.300 -2.616 13.878 1.00 92.00 106 SER A C 1
ATOM 804 O O . SER A 1 106 ? -8.912 -3.174 12.974 1.00 92.00 106 SER A O 1
ATOM 806 N N . ALA A 1 107 ? -8.909 -1.839 14.781 1.00 94.12 107 ALA A N 1
ATOM 807 C CA . ALA A 1 107 ? -10.346 -1.562 14.775 1.00 94.12 107 ALA A CA 1
ATOM 808 C C . ALA A 1 107 ? -10.802 -0.704 13.579 1.00 94.12 107 ALA A C 1
ATOM 810 O O . ALA A 1 107 ? -11.940 -0.840 13.136 1.00 94.12 107 ALA A O 1
ATOM 811 N N . ASP A 1 108 ? -9.920 0.142 13.040 1.00 94.12 108 ASP A N 1
ATOM 812 C CA . ASP A 1 108 ? -10.247 1.077 11.958 1.00 94.12 108 ASP A CA 1
ATOM 813 C C . ASP A 1 108 ? -10.015 0.461 10.565 1.00 94.12 108 ASP A C 1
ATOM 815 O O . ASP A 1 108 ? -10.553 0.949 9.569 1.00 94.12 108 ASP A O 1
ATOM 819 N N . ILE A 1 109 ? -9.260 -0.644 10.486 1.00 96.06 109 ILE A N 1
ATOM 820 C CA . ILE A 1 109 ? -8.900 -1.324 9.229 1.00 96.06 109 ILE A CA 1
ATOM 821 C C . ILE A 1 109 ? -10.133 -1.651 8.364 1.00 96.06 109 ILE A C 1
ATOM 823 O O . ILE A 1 109 ? -10.130 -1.268 7.192 1.00 96.06 109 ILE A O 1
ATOM 827 N N . PRO A 1 110 ? -11.210 -2.290 8.874 1.00 95.88 110 PRO A N 1
ATOM 828 C CA . PRO A 1 110 ? -12.353 -2.660 8.032 1.00 95.88 110 PRO A CA 1
ATOM 829 C C . PRO A 1 110 ? -13.057 -1.445 7.404 1.00 95.88 110 PRO A C 1
ATOM 831 O O . PRO A 1 110 ? -13.484 -1.483 6.248 1.00 95.88 110 PRO A O 1
ATOM 834 N N . ALA A 1 111 ? -13.146 -0.339 8.148 1.00 95.56 111 ALA A N 1
ATOM 835 C CA . ALA A 1 111 ? -13.759 0.901 7.675 1.00 95.56 111 ALA A CA 1
ATOM 836 C C . ALA A 1 111 ? -12.905 1.605 6.608 1.00 95.56 111 ALA A C 1
ATOM 838 O O . ALA A 1 111 ? -13.442 2.260 5.715 1.00 95.56 111 ALA A O 1
ATOM 839 N N . ILE A 1 112 ? -11.578 1.469 6.682 1.00 96.06 112 ILE A N 1
ATOM 840 C CA . ILE A 1 112 ? -10.667 2.007 5.668 1.00 96.06 112 ILE A CA 1
ATOM 841 C C . ILE A 1 112 ? -10.734 1.152 4.404 1.00 96.06 112 ILE A C 1
ATOM 843 O O . ILE A 1 112 ? -10.961 1.697 3.330 1.00 96.06 112 ILE A O 1
ATOM 847 N N . VAL A 1 113 ? -10.611 -0.174 4.527 1.00 96.44 113 VAL A N 1
ATOM 848 C CA . VAL A 1 113 ? -10.622 -1.105 3.385 1.00 96.44 113 VAL A CA 1
ATOM 849 C C . VAL A 1 113 ? -11.922 -1.005 2.583 1.00 96.44 113 VAL A C 1
ATOM 851 O O . VAL A 1 113 ? -11.876 -0.963 1.359 1.00 96.44 113 VAL A O 1
ATOM 854 N N . SER A 1 114 ? -13.073 -0.890 3.249 1.00 94.62 114 SER A N 1
ATOM 855 C CA . SER A 1 114 ? -14.372 -0.719 2.575 1.00 94.62 114 SER A CA 1
ATOM 856 C C . SER A 1 114 ? -14.528 0.612 1.829 1.00 94.62 114 SER A C 1
ATOM 858 O O . SER A 1 114 ? -15.405 0.730 0.977 1.00 94.62 114 SER A O 1
ATOM 860 N N . ALA A 1 115 ? -13.695 1.612 2.127 1.00 94.75 115 ALA A N 1
ATOM 861 C CA . ALA A 1 115 ? -13.690 2.896 1.434 1.00 94.75 115 ALA A CA 1
ATOM 862 C C . ALA A 1 115 ? -12.720 2.945 0.240 1.00 94.75 115 ALA A C 1
ATOM 864 O O . ALA A 1 115 ? -12.741 3.928 -0.501 1.00 94.75 115 ALA A O 1
ATOM 865 N N . LEU A 1 116 ? -11.864 1.932 0.069 1.00 95.12 116 LEU A N 1
ATOM 866 C CA . LEU A 1 116 ? -10.911 1.863 -1.036 1.00 95.12 116 LEU A CA 1
ATOM 867 C C . LEU A 1 116 ? -11.597 1.383 -2.315 1.00 95.12 116 LEU A C 1
ATOM 869 O O . LEU A 1 116 ? -12.480 0.525 -2.292 1.00 95.12 116 LEU A O 1
ATOM 873 N N . ASN A 1 117 ? -11.155 1.917 -3.450 1.00 94.44 117 ASN A N 1
ATOM 874 C CA . ASN A 1 117 ? -11.583 1.408 -4.748 1.00 94.44 117 ASN A CA 1
ATOM 875 C C . ASN A 1 117 ? -10.852 0.082 -5.092 1.00 94.44 117 ASN A C 1
ATOM 877 O O . ASN A 1 117 ? -9.826 -0.239 -4.483 1.00 94.44 117 ASN A O 1
ATOM 881 N N . PRO A 1 118 ? -11.346 -0.712 -6.064 1.00 93.12 118 PRO A N 1
ATOM 882 C CA . PRO A 1 118 ? -10.734 -2.000 -6.408 1.00 93.12 118 PRO A CA 1
ATOM 883 C C . PRO A 1 118 ? -9.254 -1.915 -6.811 1.00 93.12 118 PRO A C 1
ATOM 885 O O . PRO A 1 118 ? -8.474 -2.804 -6.481 1.00 93.12 118 PRO A O 1
ATOM 888 N N . GLU A 1 119 ? -8.850 -0.834 -7.479 1.00 92.31 119 GLU A N 1
ATOM 889 C CA . GLU A 1 119 ? -7.457 -0.607 -7.875 1.00 92.31 119 GLU A CA 1
ATOM 890 C C . GLU A 1 119 ? -6.556 -0.341 -6.657 1.00 92.31 119 GLU A C 1
ATOM 892 O O . GLU A 1 119 ? -5.475 -0.915 -6.533 1.00 92.31 119 GLU A O 1
ATOM 897 N N . GLN A 1 120 ? -7.028 0.456 -5.699 1.00 94.31 120 GLN A N 1
ATOM 898 C CA . GLN A 1 120 ? -6.349 0.731 -4.437 1.00 94.31 120 GLN A CA 1
ATOM 899 C C . GLN A 1 120 ? -6.222 -0.522 -3.571 1.00 94.31 120 GLN A C 1
ATOM 901 O O . GLN A 1 120 ? -5.194 -0.684 -2.919 1.00 94.31 120 GLN A O 1
ATOM 906 N N . LEU A 1 121 ? -7.211 -1.425 -3.577 1.00 95.56 121 LEU A N 1
ATOM 907 C CA . LEU A 1 121 ? -7.106 -2.720 -2.892 1.00 95.56 121 LEU A CA 1
ATOM 908 C C . LEU A 1 121 ? -5.964 -3.565 -3.465 1.00 95.56 121 LEU A C 1
ATOM 910 O O . LEU A 1 121 ? -5.194 -4.162 -2.710 1.00 95.56 121 LEU A O 1
ATOM 914 N N . ASP A 1 122 ? -5.810 -3.573 -4.788 1.00 94.50 122 ASP A N 1
ATOM 915 C CA . ASP A 1 122 ? -4.722 -4.295 -5.442 1.00 94.50 122 ASP A CA 1
ATOM 916 C C . ASP A 1 122 ? -3.360 -3.664 -5.150 1.00 94.50 122 ASP A C 1
ATOM 918 O O . ASP A 1 122 ? -2.405 -4.372 -4.827 1.00 94.50 122 ASP A O 1
ATOM 922 N N . ILE A 1 123 ? -3.261 -2.333 -5.212 1.00 95.00 123 ILE A N 1
ATOM 923 C CA . ILE A 1 123 ? -2.039 -1.596 -4.861 1.00 95.00 123 ILE A CA 1
ATOM 924 C C . ILE A 1 123 ? -1.669 -1.845 -3.392 1.00 95.00 123 ILE A C 1
ATOM 926 O O . ILE A 1 123 ? -0.510 -2.135 -3.088 1.00 95.00 123 ILE A O 1
ATOM 930 N N . LEU A 1 124 ? -2.649 -1.796 -2.488 1.00 95.94 124 LEU A N 1
ATOM 931 C CA . LEU A 1 124 ? -2.463 -2.087 -1.070 1.00 95.94 124 LEU A CA 1
ATOM 932 C C . LEU A 1 124 ? -1.939 -3.511 -0.866 1.00 95.94 124 LEU A C 1
ATOM 934 O O . LEU A 1 124 ? -0.965 -3.703 -0.138 1.00 95.94 124 LEU A O 1
ATOM 938 N N . MET A 1 125 ? -2.513 -4.499 -1.557 1.00 96.81 125 MET A N 1
ATOM 939 C CA . MET A 1 125 ? -2.039 -5.881 -1.485 1.00 96.81 125 MET A CA 1
ATOM 940 C C . MET A 1 125 ? -0.581 -6.019 -1.951 1.00 96.81 125 MET A C 1
ATOM 942 O O . MET A 1 125 ? 0.200 -6.719 -1.303 1.00 96.81 125 MET A O 1
ATOM 946 N N . LYS A 1 126 ? -0.159 -5.302 -3.007 1.00 95.31 126 LYS A N 1
ATOM 947 C CA . LYS A 1 126 ? 1.257 -5.281 -3.432 1.00 95.31 126 LYS A CA 1
ATOM 948 C C . LYS A 1 126 ? 2.175 -4.766 -2.321 1.00 95.31 126 LYS A C 1
ATOM 950 O O . LYS A 1 126 ? 3.206 -5.378 -2.041 1.00 95.31 126 LYS A O 1
ATOM 955 N N . TYR A 1 127 ? 1.799 -3.668 -1.661 1.00 95.69 127 TYR A N 1
ATOM 956 C CA . TYR A 1 127 ? 2.584 -3.113 -0.555 1.00 95.69 127 TYR A CA 1
ATOM 957 C C . TYR A 1 127 ? 2.604 -4.022 0.675 1.00 95.69 127 TYR A C 1
ATOM 959 O O . TYR A 1 127 ? 3.641 -4.116 1.328 1.00 95.69 127 TYR A O 1
ATOM 967 N N . ILE A 1 128 ? 1.514 -4.738 0.960 1.00 95.94 128 ILE A N 1
ATOM 968 C CA . ILE A 1 128 ? 1.460 -5.725 2.043 1.00 95.94 128 ILE A CA 1
ATOM 969 C C . ILE A 1 128 ? 2.477 -6.848 1.797 1.00 95.94 128 ILE A C 1
ATOM 971 O O . ILE A 1 128 ? 3.305 -7.111 2.671 1.00 95.94 128 ILE A O 1
ATOM 975 N N . TYR A 1 129 ? 2.500 -7.456 0.605 1.00 95.25 129 TYR A N 1
ATOM 976 C CA . TYR A 1 129 ? 3.510 -8.471 0.268 1.00 95.25 129 TYR A CA 1
ATOM 977 C C . TYR A 1 129 ? 4.932 -7.917 0.314 1.00 95.25 129 TYR A C 1
ATOM 979 O O . TYR A 1 129 ? 5.837 -8.574 0.829 1.00 95.25 129 TYR A O 1
ATOM 987 N N . ARG A 1 130 ? 5.128 -6.683 -0.159 1.00 93.19 130 ARG A N 1
ATOM 988 C CA . ARG A 1 130 ? 6.424 -6.012 -0.083 1.00 93.19 130 ARG A CA 1
ATOM 989 C C . ARG A 1 130 ? 6.886 -5.788 1.360 1.00 93.19 130 ARG A C 1
ATOM 991 O O . ARG A 1 130 ? 8.056 -6.003 1.653 1.00 93.19 130 ARG A O 1
ATOM 998 N N . GLY A 1 131 ? 5.988 -5.393 2.261 1.00 93.81 131 GLY A N 1
ATOM 999 C CA . GLY A 1 131 ? 6.287 -5.253 3.688 1.00 93.81 131 GLY A CA 1
ATOM 1000 C C . GLY A 1 131 ? 6.603 -6.595 4.350 1.00 93.81 131 GLY A C 1
ATOM 1001 O O . GLY A 1 131 ? 7.552 -6.688 5.123 1.00 93.81 131 GLY A O 1
ATOM 1002 N N . MET A 1 132 ? 5.873 -7.655 3.988 1.00 94.12 132 MET A N 1
ATOM 1003 C CA . MET A 1 132 ? 6.121 -9.013 4.490 1.00 94.12 132 MET A CA 1
ATOM 1004 C C . MET A 1 132 ? 7.448 -9.609 4.000 1.00 94.12 132 MET A C 1
ATOM 1006 O O . MET A 1 132 ? 8.016 -10.458 4.683 1.00 94.12 132 MET A O 1
ATOM 1010 N N . ALA A 1 133 ? 7.974 -9.145 2.863 1.00 92.81 133 ALA A N 1
ATOM 1011 C CA . ALA A 1 133 ? 9.307 -9.507 2.381 1.00 92.81 133 ALA A CA 1
ATOM 1012 C C . ALA A 1 133 ? 10.453 -8.850 3.182 1.00 92.81 133 ALA A C 1
ATOM 1014 O O . ALA A 1 133 ? 11.613 -9.204 2.982 1.00 92.81 133 ALA A O 1
ATOM 1015 N N . SER A 1 134 ? 10.152 -7.906 4.082 1.00 89.62 134 SER A N 1
ATOM 1016 C CA . SER A 1 134 ? 11.122 -7.238 4.966 1.00 89.62 134 SER A CA 1
ATOM 1017 C C . SER A 1 134 ? 10.637 -7.244 6.427 1.00 89.62 134 SER A C 1
ATOM 1019 O O . SER A 1 134 ? 10.327 -6.182 6.986 1.00 89.62 134 SER A O 1
ATOM 1021 N N . PRO A 1 135 ? 10.545 -8.429 7.065 1.00 88.69 135 PRO A N 1
ATOM 1022 C CA . PRO A 1 135 ? 10.016 -8.580 8.424 1.00 88.69 135 PRO A CA 1
ATOM 1023 C C . PRO A 1 135 ? 10.860 -7.867 9.492 1.00 88.69 135 PRO A C 1
ATOM 1025 O O . PRO A 1 135 ? 10.378 -7.603 10.588 1.00 88.69 135 PRO A O 1
ATOM 1028 N N . GLU A 1 136 ? 12.115 -7.531 9.190 1.00 88.81 136 GLU A N 1
ATOM 1029 C CA . GLU A 1 136 ? 12.997 -6.769 10.073 1.00 88.81 136 GLU A CA 1
ATOM 1030 C C . GLU A 1 136 ? 12.629 -5.280 10.177 1.00 88.81 136 GLU A C 1
ATOM 1032 O O . GLU A 1 136 ? 13.037 -4.617 11.130 1.00 88.81 136 GLU A O 1
ATOM 1037 N N . LYS A 1 137 ? 11.864 -4.747 9.213 1.00 85.38 137 LYS A N 1
ATOM 1038 C CA . LYS A 1 137 ? 11.494 -3.321 9.151 1.00 85.38 137 LYS A CA 1
ATOM 1039 C C . LYS A 1 137 ? 10.073 -3.045 9.623 1.00 85.38 137 LYS A C 1
ATOM 1041 O O . LYS A 1 137 ? 9.801 -1.952 10.114 1.00 85.38 137 LYS A O 1
ATOM 1046 N N . PHE A 1 138 ? 9.169 -4.010 9.468 1.00 86.94 138 PHE A N 1
ATOM 1047 C CA . PHE A 1 138 ? 7.742 -3.807 9.700 1.00 86.94 138 PHE A CA 1
ATOM 1048 C C . PHE A 1 138 ? 7.124 -4.945 10.498 1.00 86.94 138 PHE A C 1
ATOM 1050 O O . PHE A 1 138 ? 7.525 -6.101 10.400 1.00 86.94 138 PHE A O 1
ATOM 1057 N N . ASN A 1 139 ? 6.090 -4.615 11.269 1.00 88.69 139 ASN A N 1
ATOM 1058 C CA . ASN A 1 139 ? 5.354 -5.606 12.036 1.00 88.69 139 ASN A CA 1
ATOM 1059 C C . ASN A 1 139 ? 4.431 -6.433 11.124 1.00 88.69 139 ASN A C 1
ATOM 1061 O O . ASN A 1 139 ? 3.324 -6.006 10.784 1.00 88.69 139 ASN A O 1
ATOM 1065 N N . THR A 1 140 ? 4.865 -7.649 10.792 1.00 92.06 140 THR A N 1
ATOM 1066 C CA . THR A 1 140 ? 4.110 -8.604 9.970 1.00 92.06 140 THR A CA 1
ATOM 1067 C C . THR A 1 140 ? 2.732 -8.941 10.542 1.00 92.06 140 THR A C 1
ATOM 1069 O O . THR A 1 140 ? 1.806 -9.172 9.772 1.00 92.06 140 THR A O 1
ATOM 1072 N N . ALA A 1 141 ? 2.537 -8.922 11.866 1.00 92.94 141 ALA A N 1
ATOM 1073 C CA . ALA A 1 141 ? 1.234 -9.235 12.462 1.00 92.94 141 ALA A CA 1
ATOM 1074 C C . ALA A 1 141 ? 0.155 -8.212 12.068 1.00 92.94 141 ALA A C 1
ATOM 1076 O O . ALA A 1 141 ? -0.979 -8.586 11.775 1.00 92.94 141 ALA A O 1
ATOM 1077 N N . VAL A 1 142 ? 0.516 -6.925 11.999 1.00 93.94 142 VAL A N 1
ATOM 1078 C CA . VAL A 1 142 ? -0.397 -5.869 11.532 1.00 93.94 142 VAL A CA 1
ATOM 1079 C C . VAL A 1 142 ? -0.668 -6.029 10.036 1.00 93.94 142 VAL A C 1
ATOM 1081 O O . VAL A 1 142 ? -1.815 -5.934 9.610 1.00 93.94 142 VAL A O 1
ATOM 1084 N N . LEU A 1 143 ? 0.360 -6.344 9.241 1.00 95.88 143 LEU A N 1
ATOM 1085 C CA . LEU A 1 143 ? 0.205 -6.584 7.801 1.00 95.88 143 LEU A CA 1
ATOM 1086 C C . LEU A 1 143 ? -0.698 -7.7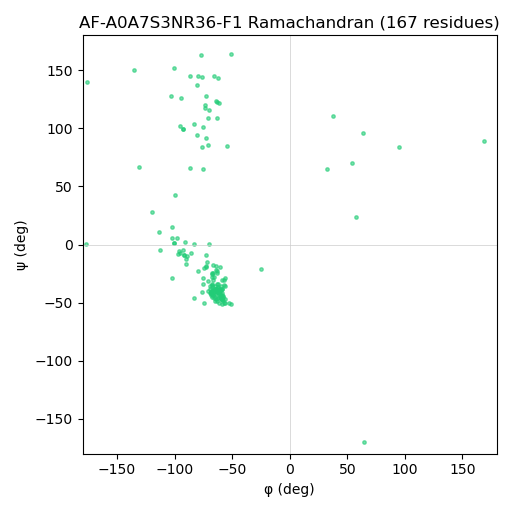87 7.495 1.00 95.88 143 LEU A C 1
ATOM 1088 O O . LEU A 1 143 ? -1.458 -7.739 6.532 1.00 95.88 143 LEU A O 1
ATOM 1092 N N . LEU A 1 144 ? -0.671 -8.831 8.327 1.00 95.94 144 LEU A N 1
ATOM 1093 C CA . LEU A 1 144 ? -1.584 -9.970 8.212 1.00 95.94 144 LEU A CA 1
ATOM 1094 C C . LEU A 1 144 ? -3.040 -9.577 8.501 1.00 95.94 144 LEU A C 1
ATOM 1096 O O . LEU A 1 144 ? -3.934 -10.020 7.785 1.00 95.94 144 LEU A O 1
ATOM 1100 N N . ALA A 1 145 ? -3.281 -8.703 9.484 1.00 95.75 145 ALA A N 1
ATOM 1101 C CA . ALA A 1 145 ? -4.622 -8.175 9.747 1.00 95.75 145 ALA A CA 1
ATOM 1102 C C . ALA A 1 145 ? -5.147 -7.337 8.566 1.00 95.75 145 ALA A C 1
ATOM 1104 O O . ALA A 1 145 ? -6.305 -7.467 8.173 1.00 95.75 145 ALA A O 1
ATOM 1105 N N . TRP A 1 146 ? -4.286 -6.517 7.953 1.00 97.38 146 TRP A N 1
ATOM 1106 C CA . TRP A 1 146 ? -4.620 -5.814 6.710 1.00 97.38 146 TRP A CA 1
ATOM 1107 C C . TRP A 1 146 ? -4.910 -6.787 5.565 1.00 97.38 146 TRP A C 1
ATOM 1109 O O . TRP A 1 146 ? -5.915 -6.630 4.876 1.00 97.38 146 TRP A O 1
ATOM 1119 N N . HIS A 1 147 ? -4.066 -7.806 5.381 1.00 97.50 147 HIS A N 1
ATOM 1120 C CA . HIS A 1 147 ? -4.235 -8.819 4.341 1.00 97.50 147 HIS A CA 1
ATOM 1121 C C . HIS A 1 147 ? -5.598 -9.510 4.447 1.00 97.50 147 HIS A C 1
ATOM 1123 O O . HIS A 1 147 ? -6.318 -9.581 3.455 1.00 97.50 147 HIS A O 1
ATOM 1129 N N . GLU A 1 148 ? -5.969 -9.984 5.640 1.00 96.94 148 GLU A N 1
ATOM 1130 C CA . GLU A 1 148 ? -7.272 -10.608 5.899 1.00 96.94 148 GLU A CA 1
ATOM 1131 C C . GLU A 1 148 ? -8.420 -9.719 5.403 1.00 96.94 148 GLU A C 1
ATOM 1133 O O . GLU A 1 148 ? -9.246 -10.163 4.607 1.00 96.94 148 GLU A O 1
ATOM 1138 N N . LYS A 1 149 ? -8.427 -8.438 5.794 1.00 97.38 149 LYS A N 1
ATOM 1139 C CA . LYS A 1 149 ? -9.510 -7.511 5.434 1.00 97.38 149 LYS A CA 1
ATOM 1140 C C . LYS A 1 149 ? -9.532 -7.150 3.956 1.00 97.38 149 LYS A C 1
ATOM 1142 O O . LYS A 1 149 ? -10.611 -7.047 3.376 1.00 97.38 149 LYS A O 1
ATOM 1147 N N . VAL A 1 150 ? -8.374 -7.016 3.314 1.00 97.19 150 VAL A N 1
ATOM 1148 C CA . VAL A 1 150 ? -8.315 -6.790 1.863 1.00 97.19 150 VAL A CA 1
ATOM 1149 C C . VAL A 1 150 ? -8.831 -8.008 1.095 1.00 97.19 150 VAL A C 1
ATOM 1151 O O . VAL A 1 150 ? -9.542 -7.836 0.109 1.00 97.19 150 VAL A O 1
ATOM 1154 N N . VAL A 1 151 ? -8.540 -9.232 1.548 1.00 97.00 151 VAL A N 1
ATOM 1155 C CA . VAL A 1 151 ? -9.060 -10.458 0.919 1.00 97.00 151 VAL A CA 1
ATOM 1156 C C . VAL A 1 151 ? -10.564 -10.610 1.136 1.00 97.00 151 VAL A C 1
ATOM 1158 O O . VAL A 1 151 ? -11.258 -11.016 0.208 1.00 97.00 151 VAL A O 1
ATOM 1161 N N . GLU A 1 152 ? -11.092 -10.250 2.307 1.00 96.12 152 GLU A N 1
ATOM 1162 C CA . GLU A 1 152 ? -12.544 -10.220 2.539 1.00 96.12 152 GLU A CA 1
ATOM 1163 C C . GLU A 1 152 ? -13.262 -9.265 1.567 1.00 96.12 152 GLU A C 1
ATOM 1165 O O . GLU A 1 152 ? -14.340 -9.594 1.074 1.00 96.12 152 GLU A O 1
ATOM 1170 N N . ALA A 1 153 ? -12.659 -8.112 1.251 1.00 95.12 153 ALA A N 1
ATOM 1171 C CA . ALA A 1 153 ? -13.251 -7.108 0.364 1.00 95.12 153 ALA A CA 1
ATOM 1172 C C . ALA A 1 153 ? -13.034 -7.388 -1.139 1.00 95.12 153 ALA A C 1
ATOM 1174 O O . ALA A 1 153 ? -13.966 -7.270 -1.933 1.00 95.12 153 ALA A O 1
ATOM 1175 N N . GLY A 1 154 ? -11.809 -7.733 -1.547 1.00 92.00 154 GLY A N 1
ATOM 1176 C CA . GLY A 1 154 ? -11.405 -7.916 -2.951 1.00 92.00 154 GLY A CA 1
ATOM 1177 C C . GLY A 1 154 ? -11.415 -9.369 -3.442 1.00 92.00 154 GLY A C 1
ATOM 1178 O O . GLY A 1 154 ? -11.235 -9.632 -4.637 1.00 92.00 154 GLY A O 1
ATOM 1179 N N . GLY A 1 155 ? -11.619 -10.327 -2.534 1.00 95.12 155 GLY A N 1
ATOM 1180 C CA . GLY A 1 155 ? -11.538 -11.757 -2.807 1.00 95.12 155 GLY A CA 1
ATOM 1181 C C . GLY A 1 155 ? -10.132 -12.224 -3.203 1.00 95.12 155 GLY A C 1
ATOM 1182 O O . GLY A 1 155 ? -9.145 -11.487 -3.170 1.00 95.12 155 GLY A O 1
ATOM 1183 N N . LEU A 1 156 ? -10.043 -13.477 -3.659 1.00 95.19 156 LEU A N 1
ATOM 1184 C CA . LEU A 1 156 ? -8.783 -14.062 -4.143 1.00 95.19 156 LEU A CA 1
ATOM 1185 C C . LEU A 1 156 ? -8.234 -13.358 -5.395 1.00 95.19 156 LEU A C 1
ATOM 1187 O O . LEU A 1 156 ? -7.037 -13.432 -5.666 1.00 95.19 156 LEU A O 1
ATOM 1191 N N . GLY A 1 157 ? -9.085 -12.653 -6.149 1.00 94.38 157 GLY A N 1
ATOM 1192 C CA . GLY A 1 157 ? -8.682 -11.940 -7.361 1.00 94.38 157 GLY A CA 1
ATOM 1193 C C . GLY A 1 157 ? -7.612 -10.879 -7.099 1.00 94.38 157 GLY A C 1
ATOM 1194 O O . GLY A 1 157 ? -6.704 -10.729 -7.915 1.00 94.38 157 GLY A O 1
ATOM 1195 N N . THR A 1 158 ? -7.669 -10.204 -5.948 1.00 94.06 158 THR A N 1
ATOM 1196 C CA . THR A 1 158 ? -6.653 -9.221 -5.551 1.00 94.06 158 THR A CA 1
ATOM 1197 C C . THR A 1 158 ? -5.281 -9.871 -5.368 1.00 94.06 158 THR A C 1
ATOM 1199 O O . THR A 1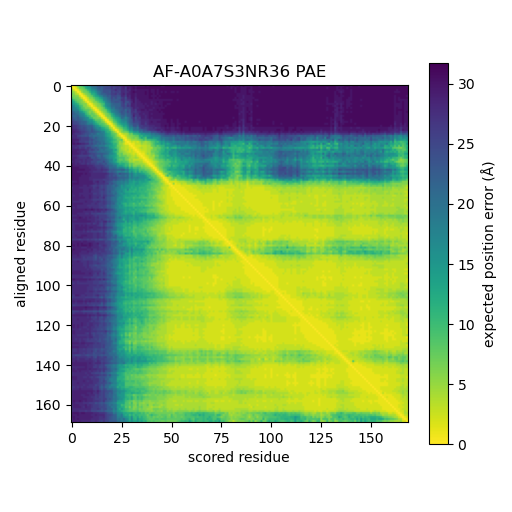 158 ? -4.289 -9.339 -5.857 1.00 94.06 158 THR A O 1
ATOM 1202 N N . ILE A 1 159 ? -5.207 -11.072 -4.785 1.00 95.56 159 ILE A N 1
ATOM 1203 C CA . ILE A 1 159 ? -3.943 -11.822 -4.669 1.00 95.56 159 ILE A CA 1
ATOM 1204 C C . ILE A 1 159 ? -3.426 -12.221 -6.054 1.00 95.56 159 ILE A C 1
ATOM 1206 O O . ILE A 1 159 ? -2.262 -11.985 -6.373 1.00 95.56 159 ILE A O 1
ATOM 1210 N N . VAL A 1 160 ? -4.290 -12.799 -6.897 1.00 96.12 160 VAL A N 1
ATOM 1211 C CA . VAL A 1 160 ? -3.896 -13.266 -8.237 1.00 96.12 160 VAL A CA 1
ATOM 1212 C C . VAL A 1 160 ? -3.321 -12.116 -9.063 1.00 96.12 160 VAL A C 1
ATOM 1214 O O . VAL A 1 160 ? -2.256 -12.276 -9.650 1.00 96.12 160 VAL A O 1
ATOM 1217 N N . ARG A 1 161 ? -3.956 -10.936 -9.049 1.00 94.00 161 ARG A N 1
ATOM 1218 C CA . ARG A 1 161 ? -3.470 -9.758 -9.788 1.00 94.00 161 ARG A CA 1
ATOM 1219 C C . ARG A 1 161 ? -2.108 -9.267 -9.303 1.00 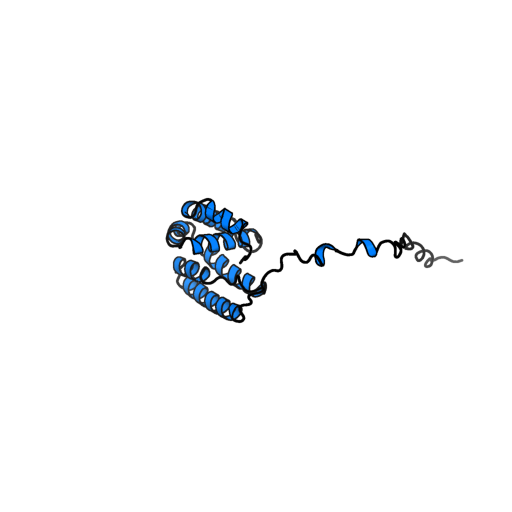94.00 161 ARG A C 1
ATOM 1221 O O . ARG A 1 161 ? -1.310 -8.817 -10.127 1.00 94.00 161 ARG A O 1
ATOM 1228 N N . VAL A 1 162 ? -1.810 -9.388 -8.006 1.00 92.81 162 VAL A N 1
ATOM 1229 C CA . VAL A 1 162 ? -0.463 -9.118 -7.478 1.00 92.81 162 VAL A CA 1
ATOM 1230 C C . VAL A 1 162 ? 0.548 -10.134 -8.000 1.00 92.81 162 VAL A C 1
ATOM 1232 O O . VAL A 1 162 ? 1.602 -9.729 -8.481 1.00 92.81 162 VAL A O 1
ATOM 1235 N N . LEU A 1 163 ? 0.220 -11.428 -7.971 1.00 92.31 163 LEU A N 1
ATOM 1236 C CA . LEU A 1 163 ? 1.118 -12.493 -8.431 1.00 92.31 163 LEU A CA 1
ATOM 1237 C C . LEU A 1 163 ? 1.387 -12.447 -9.943 1.00 92.31 163 LEU A C 1
ATOM 1239 O O . LEU A 1 163 ? 2.466 -12.829 -10.384 1.00 92.31 163 LEU A O 1
ATOM 1243 N N . THR A 1 164 ? 0.428 -11.975 -10.743 1.00 92.12 164 THR A N 1
ATOM 1244 C CA . THR A 1 164 ? 0.569 -11.870 -12.206 1.00 92.12 164 THR A CA 1
ATOM 1245 C C . THR A 1 164 ? 1.144 -10.532 -12.678 1.00 92.12 164 THR A C 1
ATOM 1247 O O . THR A 1 164 ? 1.471 -10.377 -13.854 1.00 92.12 164 THR A O 1
ATOM 1250 N N . GLY A 1 165 ? 1.215 -9.528 -11.801 1.00 83.25 165 GLY A N 1
ATOM 1251 C CA . GLY A 1 165 ? 1.626 -8.176 -12.170 1.00 83.25 165 GLY A CA 1
ATOM 1252 C C . GLY A 1 165 ? 3.129 -8.070 -12.438 1.00 83.25 165 GLY A C 1
ATOM 1253 O O . GLY A 1 165 ? 3.931 -8.278 -11.536 1.00 83.25 165 GLY A O 1
ATOM 1254 N N . ARG A 1 166 ? 3.519 -7.664 -13.655 1.00 78.50 166 ARG A N 1
ATOM 1255 C CA . ARG A 1 166 ? 4.938 -7.459 -14.021 1.00 78.50 166 ARG A CA 1
ATOM 1256 C C . ARG A 1 166 ? 5.524 -6.160 -13.460 1.00 78.50 166 ARG A C 1
ATOM 1258 O O . ARG A 1 166 ? 6.645 -6.142 -12.966 1.00 78.50 166 ARG A O 1
ATOM 1265 N N . LYS A 1 167 ? 4.750 -5.067 -13.495 1.00 77.06 167 LYS A N 1
ATOM 1266 C CA . LYS A 1 167 ? 5.138 -3.780 -12.898 1.00 77.06 167 LYS A CA 1
ATOM 1267 C C . LYS A 1 167 ? 4.806 -3.783 -11.402 1.00 77.06 167 LYS A C 1
ATOM 1269 O O . LYS A 1 167 ? 3.638 -3.659 -11.008 1.00 77.06 167 LYS A O 1
ATOM 1274 N N . THR A 1 168 ? 5.842 -3.945 -10.581 1.00 77.75 168 THR A N 1
ATOM 1275 C CA . THR A 1 168 ? 5.740 -3.959 -9.115 1.00 77.75 168 THR A CA 1
ATOM 1276 C C . THR A 1 168 ? 6.145 -2.630 -8.480 1.00 77.75 168 THR A C 1
ATOM 1278 O O . THR A 1 168 ? 6.962 -1.869 -9.019 1.00 77.75 168 THR A O 1
ATOM 1281 N N . VAL A 1 169 ? 5.534 -2.386 -7.319 1.00 81.81 169 VAL A N 1
ATOM 1282 C CA . VAL A 1 169 ? 5.786 -1.262 -6.413 1.00 81.81 169 VAL A CA 1
ATOM 1283 C C . VAL A 1 169 ? 7.030 -1.448 -5.569 1.00 81.81 169 VAL A C 1
ATOM 1285 O O . VAL A 1 169 ? 7.488 -2.594 -5.379 1.00 81.81 169 VAL A O 1
#

InterPro domains:
  IPR006789 Actin-related protein 2/3 complex subunit 5 [PF04699] (26-169)
  IPR006789 Actin-related protein 2/3 complex subunit 5 [PIRSF039096] (23-169)
  IPR006789 Actin-related protein 2/3 complex subunit 5 [PTHR12644] (25-169)
  IPR036743 Actin-related protein 2/3 complex subunit 5 superfamily [G3DSA:1.25.40.190] (14-169)
  IPR036743 Actin-related protein 2/3 complex subunit 5 superfamily [SSF69103] (25-169)

Solvent-accessible surface area (backbone atoms only — not comparable to full-atom values): 10393 Å² total; per-residue (Å²): 133,91,82,84,89,89,78,84,76,80,79,76,80,82,75,73,85,70,80,78,52,85,88,56,59,81,79,68,62,68,69,70,81,72,42,88,84,56,86,74,83,83,84,59,72,52,92,59,50,59,61,55,45,52,53,45,45,52,52,29,51,55,26,52,78,67,70,36,45,58,62,17,45,56,55,49,59,50,87,68,58,43,50,47,86,53,64,66,53,32,50,54,43,48,52,47,36,51,51,39,60,69,73,43,56,81,85,52,46,62,67,40,55,74,70,49,54,77,68,47,50,34,54,49,50,46,50,43,56,55,44,57,75,38,59,92,80,40,67,51,72,60,44,48,57,51,49,54,50,46,37,74,74,55,37,72,60,36,56,52,53,47,75,69,46,83,72,58,111

Organism: Euplotes crassus (NCBI:txid5936)

Foldseek 3Di:
DDDDDDDPPPPPPPPDPPCPDPVCPVVPDPPVVPDPPDDDDDQDADPCLQVLLVVLLVVLVVCLVVVVLLVSLQSLLPPQRLRHPDPVSNVSSLVSNQVSLQSDDLVCLLVSLVPDDLSSLLSLVLSLVVCVVCVVRHPNVSSVSNVVNSCVVNNCVSVVCSVPDPRGD

Mean predicted aligned error: 11.56 Å

Radius of gyration: 26.12 Å; Cα contacts (8 Å, |Δi|>4): 140; chains: 1; bounding box: 89×43×48 Å

Sequence (169 aa):
KRGHSTTLGIMANMAKRIDVGEKAQHRRLDVDAFDEDRFIEEETSDANAGAAVTARANEVKAFLNKNAHKDAVIKALEDPPVNTQDANIKSTNAQTVLEALTATKSADIPAIVSALNPEQLDILMKYIYRGMASPEKFNTAVLLAWHEKVVEAGGLGTIVRVLTGRKTV